Protein AF-A0A6J4IUM6-F1 (afdb_monomer_lite)

pLDDT: mean 76.5, std 11.44, range [38.31, 89.31]

InterPro domains:
  IPR029060 PIN-like domain superfamily [SSF88723] (3-42)

Secondary structure (DSSP, 8-state):
------HHHHHHHHHHHHTT--EE-S-HHHHGGGT--EE-TT-

Organism: NCBI:txid166587

Structure (mmCIF, N/CA/C/O backbone):
data_AF-A0A6J4IUM6-F1
#
_entry.id   AF-A0A6J4IUM6-F1
#
loop_
_atom_site.group_PDB
_atom_site.id
_atom_site.type_symbol
_atom_site.label_atom_id
_atom_site.label_alt_id
_atom_site.label_comp_id
_atom_site.label_asym_id
_atom_site.label_entity_id
_atom_site.label_seq_id
_atom_site.pdbx_PDB_ins_code
_atom_site.Cartn_x
_atom_site.Cartn_y
_atom_site.Cartn_z
_atom_site.occupancy
_atom_site.B_iso_or_equiv
_atom_site.auth_seq_id
_atom_site.auth_comp_id
_atom_site.auth_asym_id
_atom_site.auth_atom_id
_atom_site.pdbx_PDB_model_num
ATOM 1 N N . MET A 1 1 ? 3.705 -6.452 -20.089 1.00 38.31 1 MET A N 1
ATOM 2 C CA . MET A 1 1 ? 4.628 -5.651 -19.262 1.00 38.31 1 MET A CA 1
ATOM 3 C C . MET A 1 1 ? 4.202 -5.870 -17.823 1.00 38.31 1 MET A C 1
ATOM 5 O O . MET A 1 1 ? 3.126 -5.415 -17.461 1.00 38.31 1 MET A O 1
ATOM 9 N N . GLY A 1 2 ? 4.911 -6.715 -17.075 1.00 46.25 2 GLY A N 1
ATOM 10 C CA . GLY A 1 2 ? 4.542 -7.008 -15.690 1.00 46.25 2 GLY A CA 1
ATOM 11 C C . GLY A 1 2 ? 4.868 -5.791 -14.843 1.00 46.25 2 GLY A C 1
ATOM 12 O O . GLY A 1 2 ? 6.014 -5.348 -14.869 1.00 46.25 2 GLY A O 1
ATOM 13 N N . ALA A 1 3 ? 3.877 -5.231 -14.150 1.00 56.19 3 ALA A N 1
ATOM 14 C CA . ALA A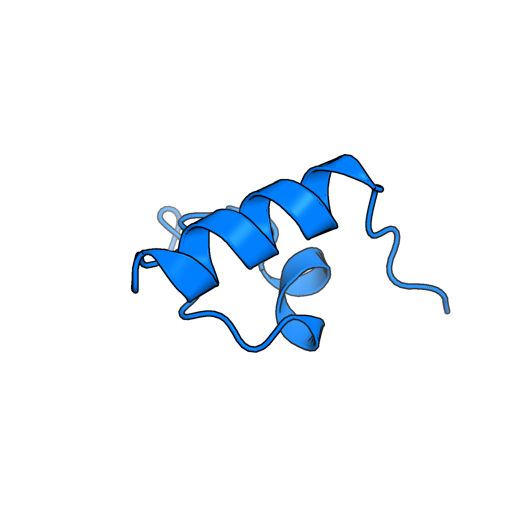 1 3 ? 4.163 -4.317 -13.057 1.00 56.19 3 ALA A CA 1
ATOM 15 C C . ALA A 1 3 ? 5.156 -5.046 -12.147 1.00 56.19 3 ALA A C 1
ATOM 17 O O . ALA A 1 3 ? 4.896 -6.185 -11.751 1.00 56.19 3 ALA A O 1
ATOM 18 N N . GLY A 1 4 ? 6.319 -4.445 -11.910 1.00 55.78 4 GLY A N 1
ATOM 19 C CA . GLY A 1 4 ? 7.357 -4.983 -11.037 1.00 55.78 4 GLY A CA 1
ATOM 20 C C . GLY A 1 4 ? 6.925 -4.885 -9.583 1.00 55.78 4 GLY A C 1
ATOM 21 O O . GLY A 1 4 ? 7.649 -4.329 -8.774 1.00 55.78 4 GLY A O 1
ATOM 22 N N . LEU A 1 5 ? 5.726 -5.372 -9.271 1.00 62.09 5 LEU A N 1
ATOM 23 C CA . LEU A 1 5 ? 5.188 -5.420 -7.933 1.00 62.09 5 LEU A CA 1
ATOM 24 C C . LEU A 1 5 ? 6.010 -6.459 -7.189 1.00 62.09 5 LEU A C 1
ATOM 26 O O . LEU A 1 5 ? 5.847 -7.671 -7.372 1.00 62.09 5 LEU A O 1
ATOM 30 N N . SER A 1 6 ? 6.952 -5.975 -6.389 1.00 71.62 6 SER A N 1
ATOM 31 C CA . SER A 1 6 ? 7.621 -6.822 -5.423 1.00 71.62 6 SER A CA 1
ATOM 32 C C . SER A 1 6 ? 6.553 -7.422 -4.511 1.00 71.62 6 SER A C 1
ATOM 34 O O . SER A 1 6 ? 5.555 -6.775 -4.191 1.00 71.62 6 SER A O 1
ATOM 36 N N . VAL A 1 7 ? 6.766 -8.648 -4.030 1.00 77.81 7 VAL A N 1
ATOM 37 C CA . 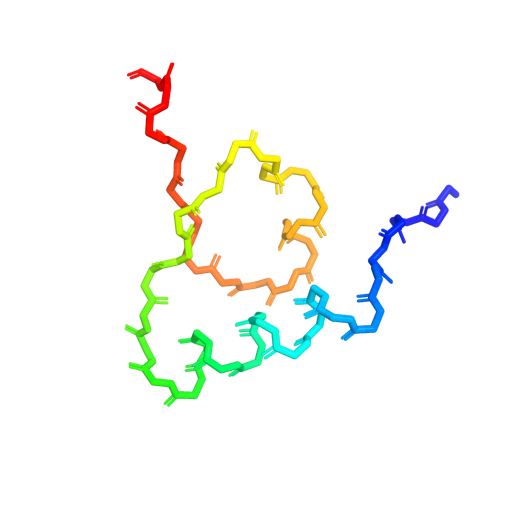VAL A 1 7 ? 5.917 -9.243 -2.980 1.00 77.81 7 VAL A CA 1
ATOM 38 C C . VAL A 1 7 ? 5.756 -8.271 -1.797 1.00 77.81 7 VAL A C 1
ATOM 40 O O . VAL A 1 7 ? 4.688 -8.191 -1.194 1.00 77.81 7 VAL A O 1
ATOM 43 N N . MET A 1 8 ? 6.788 -7.467 -1.521 1.00 81.19 8 MET A N 1
ATOM 44 C CA . MET A 1 8 ? 6.767 -6.415 -0.502 1.00 81.19 8 MET A CA 1
ATOM 45 C C . MET A 1 8 ? 5.762 -5.298 -0.812 1.00 81.19 8 MET A C 1
ATOM 47 O O . MET A 1 8 ? 5.047 -4.867 0.089 1.00 81.19 8 MET A O 1
ATOM 51 N N . ASP A 1 9 ? 5.653 -4.862 -2.068 1.00 80.06 9 ASP A N 1
ATOM 52 C CA . ASP A 1 9 ? 4.724 -3.799 -2.474 1.00 80.06 9 ASP A CA 1
ATOM 53 C C . ASP A 1 9 ? 3.273 -4.257 -2.317 1.00 80.06 9 ASP A C 1
ATOM 55 O O . ASP A 1 9 ? 2.423 -3.500 -1.848 1.00 80.06 9 ASP A O 1
ATOM 59 N N . GLY A 1 10 ? 3.011 -5.534 -2.612 1.00 82.50 10 GLY A N 1
ATOM 60 C CA . GLY A 1 10 ? 1.717 -6.166 -2.364 1.00 82.50 10 GLY A CA 1
ATOM 61 C C . GLY A 1 10 ? 1.349 -6.188 -0.877 1.00 82.50 10 GLY A C 1
ATOM 62 O O . GLY A 1 10 ? 0.214 -5.872 -0.523 1.00 82.50 10 GLY A O 1
ATOM 63 N N . PHE A 1 11 ? 2.302 -6.489 0.013 1.00 85.88 11 PHE A N 1
ATOM 64 C CA . PHE A 1 11 ? 2.068 -6.452 1.464 1.00 85.88 11 PHE A CA 1
ATOM 65 C C . PHE A 1 11 ? 1.844 -5.033 2.000 1.00 85.88 11 PHE A C 1
ATOM 67 O O . PHE A 1 11 ? 0.954 -4.824 2.831 1.00 85.88 11 PHE A O 1
ATOM 74 N N . ILE A 1 12 ? 2.606 -4.052 1.514 1.00 84.44 12 ILE A N 1
ATOM 75 C CA . ILE A 1 12 ? 2.430 -2.636 1.872 1.00 84.44 12 ILE A CA 1
ATOM 76 C C . ILE A 1 12 ? 1.041 -2.155 1.435 1.00 84.44 12 ILE A C 1
ATOM 78 O O . ILE A 1 12 ? 0.310 -1.550 2.220 1.00 84.44 12 ILE A O 1
ATOM 82 N N . ALA A 1 13 ? 0.649 -2.493 0.208 1.00 83.75 13 ALA A N 1
ATOM 83 C CA . ALA A 1 13 ? -0.653 -2.170 -0.348 1.00 83.75 13 ALA A CA 1
ATOM 84 C C . ALA A 1 13 ? -1.811 -2.826 0.412 1.00 83.75 13 ALA 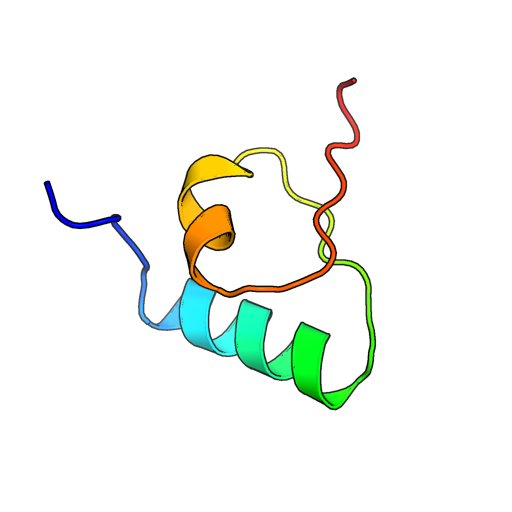A C 1
ATOM 86 O O . ALA A 1 13 ? -2.788 -2.149 0.720 1.00 83.75 13 ALA A O 1
ATOM 87 N N . ALA A 1 14 ? -1.705 -4.113 0.744 1.00 86.31 14 ALA A N 1
ATOM 88 C CA . ALA A 1 14 ? -2.727 -4.818 1.514 1.00 86.31 14 ALA A CA 1
ATOM 89 C C . ALA A 1 14 ? -2.886 -4.229 2.924 1.00 86.31 14 ALA A C 1
ATOM 91 O O . ALA A 1 14 ? -4.005 -4.062 3.400 1.00 86.31 14 ALA A O 1
ATOM 92 N N . THR A 1 15 ? -1.777 -3.859 3.571 1.00 87.38 15 THR A N 1
ATOM 93 C CA . THR A 1 15 ? -1.798 -3.211 4.891 1.00 87.38 15 THR A CA 1
ATOM 94 C C . THR A 1 15 ? -2.493 -1.852 4.820 1.00 87.38 15 THR A C 1
ATOM 96 O O . THR A 1 15 ? -3.377 -1.571 5.627 1.00 87.38 15 THR A O 1
ATOM 99 N N . ALA A 1 16 ? -2.148 -1.025 3.828 1.00 87.88 16 ALA A N 1
ATOM 100 C CA . ALA A 1 16 ? -2.804 0.263 3.625 1.00 87.88 16 ALA A CA 1
ATOM 101 C C . ALA A 1 16 ? -4.314 0.096 3.384 1.00 87.88 16 ALA A C 1
ATOM 103 O O . ALA A 1 16 ? -5.112 0.802 3.995 1.00 87.88 16 ALA A O 1
ATOM 104 N N . ASN A 1 17 ? -4.707 -0.899 2.584 1.00 85.94 17 ASN A N 1
ATOM 105 C CA . ASN A 1 17 ? -6.106 -1.197 2.293 1.00 85.94 17 ASN A CA 1
ATOM 106 C C . ASN A 1 17 ? -6.898 -1.622 3.542 1.00 85.94 17 ASN A C 1
ATOM 108 O O .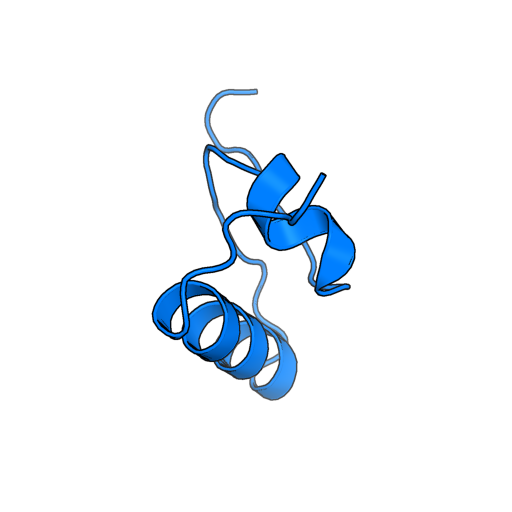 ASN A 1 17 ? -7.938 -1.042 3.847 1.00 85.94 17 ASN A O 1
ATOM 112 N N . VAL A 1 18 ? -6.375 -2.592 4.304 1.00 89.31 18 VAL A N 1
ATOM 113 C CA . VAL A 1 18 ? -7.024 -3.132 5.514 1.00 89.31 18 VAL A CA 1
ATOM 114 C C . VAL A 1 18 ? -7.208 -2.058 6.586 1.00 89.31 18 VAL A C 1
ATOM 116 O O . VAL A 1 18 ? -8.212 -2.057 7.295 1.00 89.31 18 VAL A O 1
ATOM 119 N N . HIS A 1 19 ? -6.257 -1.132 6.695 1.00 89.12 19 HIS A N 1
ATOM 120 C CA . HIS A 1 19 ? -6.294 -0.055 7.680 1.00 89.12 19 HIS A CA 1
ATOM 121 C C . HIS A 1 19 ? -6.886 1.257 7.145 1.00 89.12 19 HIS A C 1
ATOM 123 O O . HIS A 1 19 ? -6.869 2.250 7.870 1.00 89.12 19 HIS A O 1
ATOM 129 N N . GLN A 1 20 ? -7.409 1.272 5.912 1.00 85.19 20 GLN A N 1
ATOM 130 C CA . GLN A 1 20 ? -7.954 2.468 5.255 1.00 85.19 20 GLN A CA 1
ATOM 131 C C . GLN A 1 20 ? -6.972 3.657 5.261 1.00 85.19 20 GLN A C 1
ATOM 133 O O . GLN A 1 20 ? -7.356 4.808 5.464 1.00 85.19 20 GLN A O 1
ATOM 138 N N . LEU A 1 21 ? -5.682 3.372 5.077 1.00 85.69 21 LEU A N 1
ATOM 139 C CA . LEU A 1 21 ? -4.615 4.366 5.038 1.00 85.69 21 LEU A CA 1
ATOM 140 C C . LEU A 1 21 ? -4.318 4.776 3.596 1.00 85.69 21 LEU A C 1
ATOM 142 O O . LEU A 1 21 ? -4.295 3.946 2.689 1.00 85.69 21 LEU A O 1
ATOM 146 N N . THR A 1 22 ? -3.994 6.051 3.402 1.00 85.56 22 THR A N 1
ATOM 147 C CA . THR A 1 22 ? -3.465 6.554 2.132 1.00 85.56 22 THR A CA 1
ATOM 148 C C . THR A 1 22 ? -1.994 6.176 1.995 1.00 85.56 22 THR A C 1
ATOM 150 O O . THR A 1 22 ? -1.163 6.511 2.844 1.00 85.56 22 THR A O 1
ATOM 153 N N . LEU A 1 23 ? -1.653 5.496 0.906 1.00 84.25 23 LEU A N 1
ATOM 154 C CA . LEU A 1 23 ? -0.290 5.103 0.606 1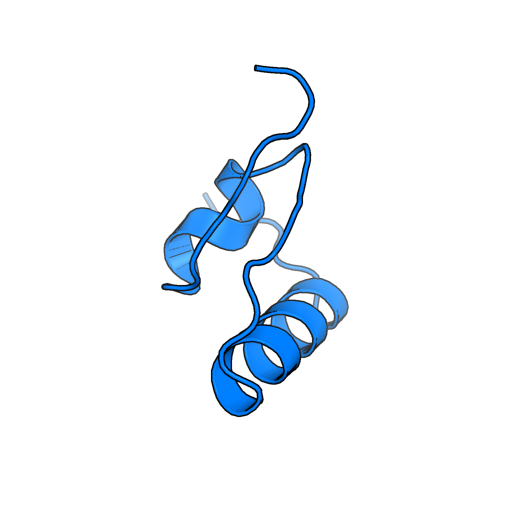.00 84.25 23 LEU A CA 1
ATOM 155 C C . LEU A 1 23 ? 0.456 6.256 -0.073 1.00 84.25 23 LEU A C 1
ATOM 157 O O . LEU A 1 23 ? 0.223 6.593 -1.235 1.00 84.25 23 LEU A O 1
ATOM 161 N N . VAL A 1 24 ? 1.388 6.852 0.666 1.00 85.19 24 VAL A N 1
ATOM 162 C CA . VAL A 1 24 ? 2.241 7.933 0.169 1.00 85.19 24 VAL A CA 1
ATOM 163 C C . VAL A 1 24 ? 3.457 7.337 -0.538 1.00 85.19 24 VAL A C 1
ATOM 165 O O . VAL A 1 24 ? 4.302 6.711 0.101 1.00 85.19 24 VAL A O 1
ATOM 168 N N . THR A 1 25 ? 3.575 7.523 -1.851 1.00 81.44 25 THR A N 1
ATOM 169 C CA . THR A 1 25 ? 4.694 6.974 -2.630 1.00 81.44 25 THR A CA 1
ATOM 170 C C . THR A 1 25 ? 5.095 7.877 -3.788 1.00 81.44 25 THR A C 1
ATOM 172 O O . THR A 1 25 ? 4.264 8.522 -4.424 1.00 81.44 25 THR A O 1
ATOM 175 N N . ARG A 1 26 ? 6.397 7.880 -4.101 1.00 83.56 26 ARG A N 1
ATOM 176 C CA . ARG A 1 26 ? 6.927 8.528 -5.311 1.00 83.56 26 ARG A CA 1
ATOM 177 C C . ARG A 1 26 ? 6.575 7.764 -6.579 1.00 83.56 26 ARG A C 1
ATOM 179 O O . ARG A 1 26 ? 6.550 8.346 -7.656 1.00 83.56 26 ARG A O 1
ATOM 186 N N . ASN A 1 27 ? 6.387 6.448 -6.460 1.00 78.69 27 ASN A N 1
ATOM 187 C CA . ASN A 1 27 ? 6.189 5.574 -7.604 1.00 78.69 27 ASN A CA 1
ATOM 188 C C . ASN A 1 27 ? 4.742 5.103 -7.669 1.00 78.69 27 ASN A C 1
ATOM 190 O O . ASN A 1 27 ? 4.441 3.935 -7.448 1.00 78.69 27 ASN A O 1
ATOM 194 N N . MET A 1 28 ? 3.833 6.031 -7.963 1.00 78.31 28 MET A N 1
ATOM 195 C CA . MET A 1 28 ? 2.409 5.708 -8.062 1.00 78.31 28 MET A CA 1
ATOM 196 C C . MET A 1 28 ? 2.118 4.635 -9.125 1.00 78.31 28 MET A C 1
ATOM 198 O O . MET A 1 28 ? 1.143 3.911 -8.981 1.00 78.31 28 MET A O 1
ATOM 202 N N . GLY A 1 29 ? 2.959 4.488 -10.157 1.00 76.50 29 GLY A N 1
ATOM 203 C CA . GLY A 1 29 ? 2.759 3.513 -11.237 1.00 76.50 29 GLY A CA 1
ATOM 204 C C . GLY A 1 29 ? 2.820 2.051 -10.786 1.00 76.50 29 GLY A C 1
ATOM 205 O O . GLY A 1 29 ? 2.040 1.238 -11.275 1.00 76.50 29 GLY A O 1
ATOM 206 N N . ASP A 1 30 ? 3.679 1.731 -9.816 1.00 74.94 30 ASP A N 1
ATOM 207 C CA . ASP A 1 30 ? 3.803 0.363 -9.291 1.00 74.94 30 ASP A CA 1
ATOM 208 C C . ASP A 1 30 ? 2.602 -0.025 -8.422 1.00 74.94 30 ASP A C 1
ATOM 210 O O . ASP A 1 30 ? 2.218 -1.190 -8.367 1.00 74.94 30 ASP A O 1
ATOM 214 N N . PHE A 1 31 ? 1.972 0.960 -7.779 1.00 74.56 31 PHE A N 1
ATOM 215 C CA . PHE A 1 31 ? 0.858 0.741 -6.859 1.00 74.56 31 PHE A CA 1
ATOM 216 C C . PHE A 1 31 ? -0.513 1.048 -7.476 1.00 74.56 31 PHE A C 1
ATOM 218 O O . PHE A 1 31 ? -1.535 0.671 -6.906 1.00 74.56 31 PHE A O 1
ATOM 225 N N . ALA A 1 32 ? -0.555 1.670 -8.658 1.00 70.50 32 ALA A N 1
ATOM 226 C CA . ALA A 1 32 ? -1.776 1.951 -9.410 1.00 70.50 32 ALA A CA 1
ATOM 227 C C . ALA A 1 32 ? -2.689 0.725 -9.622 1.00 70.50 32 ALA A C 1
ATOM 229 O O . ALA A 1 32 ? -3.903 0.875 -9.472 1.00 70.50 32 ALA A O 1
ATOM 230 N N . PRO A 1 33 ? -2.182 -0.494 -9.914 1.00 69.81 33 PRO A N 1
ATOM 231 C CA . PRO A 1 33 ? -3.058 -1.654 -10.068 1.00 69.81 33 PRO A CA 1
ATOM 232 C C . PRO A 1 33 ? -3.624 -2.196 -8.741 1.00 69.81 33 PRO A C 1
ATOM 234 O O . PRO A 1 33 ? -4.468 -3.087 -8.779 1.00 69.81 33 PRO A O 1
ATOM 237 N N . LEU A 1 34 ? -3.193 -1.687 -7.579 1.00 70.44 34 LEU A N 1
ATOM 238 C CA . LEU A 1 34 ? -3.572 -2.215 -6.258 1.00 70.44 34 LEU A CA 1
ATOM 239 C C . LEU A 1 34 ? -4.823 -1.551 -5.658 1.00 70.44 34 LEU A C 1
ATOM 241 O O . LEU A 1 34 ? -5.260 -1.960 -4.588 1.00 70.44 34 LEU A O 1
ATOM 245 N N . GLY A 1 35 ? -5.414 -0.554 -6.329 1.00 64.88 35 GLY A N 1
ATOM 246 C CA . GLY A 1 35 ? -6.700 0.037 -5.930 1.00 64.88 35 GLY A CA 1
ATOM 247 C C . GLY A 1 35 ? -6.690 0.796 -4.596 1.00 64.88 35 GLY A C 1
ATOM 248 O O . GLY A 1 35 ? -7.746 0.969 -3.995 1.00 64.88 35 GLY A O 1
ATOM 249 N N . ASN A 1 36 ? -5.517 1.227 -4.124 1.00 70.38 36 ASN A N 1
ATOM 250 C CA . ASN A 1 36 ? -5.368 2.007 -2.893 1.00 70.38 36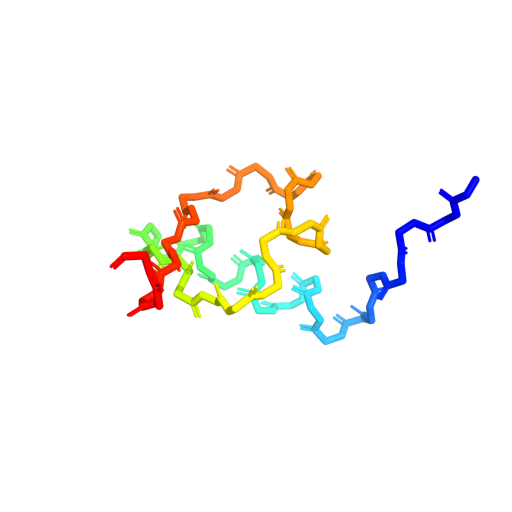 ASN A CA 1
ATOM 251 C C . ASN A 1 36 ? -5.421 3.513 -3.156 1.00 70.38 36 ASN A C 1
ATOM 253 O O . ASN A 1 36 ? -5.060 3.965 -4.243 1.00 70.38 36 ASN A O 1
ATOM 257 N N . ASP A 1 37 ? -5.779 4.289 -2.130 1.00 76.56 37 ASP A N 1
ATOM 258 C CA . ASP A 1 37 ? -5.598 5.741 -2.144 1.00 76.56 37 ASP A CA 1
ATOM 259 C C . ASP A 1 37 ? -4.102 6.059 -2.191 1.00 76.56 37 ASP A C 1
ATOM 261 O O . ASP A 1 37 ? -3.370 5.801 -1.234 1.00 76.56 37 ASP A O 1
ATOM 265 N N . LEU A 1 38 ? -3.639 6.588 -3.325 1.00 81.50 38 LEU A N 1
ATOM 266 C CA . LEU A 1 38 ? -2.240 6.926 -3.569 1.00 81.50 38 LEU A CA 1
ATOM 267 C C . LEU A 1 38 ? -2.031 8.431 -3.475 1.00 81.50 38 LEU A C 1
ATOM 269 O O . LEU A 1 38 ? -2.766 9.210 -4.078 1.00 81.50 38 LEU A O 1
ATOM 273 N N . PHE A 1 39 ? -0.978 8.834 -2.769 1.00 82.44 39 PHE A N 1
ATOM 274 C CA . PHE A 1 39 ? -0.577 10.231 -2.663 1.00 82.44 39 PHE A CA 1
ATOM 275 C C . PHE A 1 39 ? 0.896 10.396 -3.044 1.00 82.44 39 PHE A C 1
ATOM 277 O O . PHE A 1 39 ? 1.766 9.713 -2.503 1.00 82.44 39 PHE A O 1
ATOM 284 N N . ASN A 1 40 ? 1.191 11.313 -3.967 1.00 81.81 40 ASN A N 1
ATOM 285 C CA . ASN A 1 40 ? 2.562 11.660 -4.337 1.00 81.81 40 ASN A CA 1
ATOM 286 C C . ASN A 1 40 ? 2.997 12.934 -3.595 1.00 81.81 40 ASN A C 1
ATOM 288 O O . ASN A 1 40 ? 2.459 14.002 -3.885 1.00 81.81 40 ASN A O 1
ATOM 292 N N . PRO A 1 41 ? 3.986 12.866 -2.687 1.00 78.62 41 PRO A N 1
ATOM 293 C CA . PRO A 1 41 ? 4.399 14.018 -1.889 1.00 78.62 41 PRO A CA 1
ATOM 294 C C . PRO A 1 41 ? 5.347 14.977 -2.631 1.00 78.62 41 PRO A C 1
ATOM 296 O O . PRO A 1 41 ? 5.746 15.986 -2.060 1.00 78.62 41 PRO A O 1
ATOM 299 N N . TRP A 1 42 ? 5.727 14.670 -3.877 1.00 77.62 42 TRP A N 1
ATOM 300 C CA . TRP A 1 42 ? 6.549 15.538 -4.734 1.00 77.62 42 TRP A CA 1
ATOM 301 C C . TRP A 1 42 ? 5.739 16.269 -5.816 1.00 77.62 42 TRP A C 1
ATOM 303 O O . TRP A 1 42 ? 6.336 16.796 -6.756 1.00 77.62 42 TRP A O 1
ATOM 313 N N . SER A 1 43 ? 4.403 16.253 -5.724 1.00 59.19 43 SER A N 1
ATOM 314 C CA . SER A 1 43 ? 3.538 17.058 -6.594 1.00 59.19 43 SER A CA 1
ATOM 315 C C . SER A 1 43 ? 3.404 18.498 -6.116 1.00 59.19 43 SER A C 1
ATOM 317 O O . SER A 1 43 ? 3.565 18.750 -4.903 1.00 59.19 43 SER A O 1
#

Sequence (43 aa):
MGAGLSVMDGFIAATANVHQLTLVTRNMGDFAPLGNDLFNPWS

Radius of gyration: 9.9 Å; chains: 1; bounding box: 16×26×27 Å

Foldseek 3Di:
DDLPCDPVNLVVLVVCVVVVHEDEDCCVVSCVVSPGRYHDPVD